Protein AF-A0A3M5JV17-F1 (afdb_monomer_lite)

Organism: Pseudomonas savastanoi (NCBI:txid29438)

Structure (mmCIF, N/CA/C/O backbone):
data_AF-A0A3M5JV17-F1
#
_entry.id   AF-A0A3M5JV17-F1
#
loop_
_atom_site.group_PDB
_atom_site.id
_atom_site.type_symbol
_atom_site.label_atom_id
_atom_site.label_alt_id
_atom_site.label_comp_id
_atom_site.label_asym_id
_atom_site.label_entity_id
_atom_site.label_seq_id
_atom_site.pdbx_PDB_ins_code
_atom_site.Cartn_x
_atom_site.Cartn_y
_atom_site.Cartn_z
_atom_site.occupancy
_atom_site.B_iso_or_equiv
_atom_site.auth_seq_id
_atom_site.auth_comp_id
_atom_site.auth_asym_id
_atom_site.auth_atom_id
_atom_site.pdbx_PDB_model_num
ATOM 1 N N . THR A 1 1 ? 2.966 -24.452 -16.368 1.00 76.06 1 THR A N 1
ATOM 2 C CA . THR A 1 1 ? 3.670 -23.155 -16.229 1.00 76.06 1 THR A CA 1
ATOM 3 C C . THR A 1 1 ? 3.584 -22.283 -17.476 1.00 76.06 1 THR A C 1
ATOM 5 O O . THR A 1 1 ? 3.420 -21.084 -17.338 1.00 76.06 1 THR A O 1
ATOM 8 N N . VAL A 1 2 ? 3.575 -22.841 -18.693 1.00 90.56 2 VAL A N 1
ATOM 9 C CA . VAL A 1 2 ? 3.423 -22.049 -19.935 1.00 90.56 2 VAL A CA 1
ATOM 10 C C . VAL A 1 2 ? 1.968 -21.630 -20.219 1.00 90.56 2 VAL A C 1
ATOM 12 O O . VAL A 1 2 ? 1.718 -20.486 -20.579 1.00 90.56 2 VAL A O 1
ATOM 15 N N . LYS A 1 3 ? 0.979 -22.508 -19.976 1.00 90.31 3 LYS A N 1
ATOM 16 C CA . LYS A 1 3 ? -0.455 -22.235 -20.232 1.00 90.31 3 LYS A CA 1
ATOM 17 C C . LYS A 1 3 ? -1.002 -21.021 -19.460 1.00 90.31 3 LYS A C 1
ATOM 19 O O . LYS A 1 3 ? -1.766 -20.238 -20.011 1.00 90.31 3 LYS A O 1
ATOM 24 N N . SER A 1 4 ? -0.604 -20.851 -18.199 1.00 89.38 4 SER A N 1
ATOM 25 C CA . SER A 1 4 ? -1.017 -19.711 -17.368 1.00 89.38 4 SER A CA 1
ATOM 26 C C . SER A 1 4 ? -0.407 -18.398 -17.850 1.00 89.38 4 SER A C 1
ATOM 28 O O . SER A 1 4 ? -1.088 -17.379 -17.848 1.00 89.38 4 SER A O 1
ATOM 30 N N . VAL A 1 5 ? 0.851 -18.438 -18.301 1.00 88.62 5 VAL A N 1
ATOM 31 C CA . VAL A 1 5 ? 1.527 -17.281 -18.895 1.00 88.62 5 VAL A CA 1
ATOM 32 C C . VAL A 1 5 ? 0.863 -16.918 -20.218 1.00 88.62 5 VAL A C 1
ATOM 34 O O . VAL A 1 5 ? 0.475 -15.772 -20.388 1.00 88.62 5 VAL A O 1
ATOM 37 N N . GLY A 1 6 ? 0.638 -17.887 -21.110 1.00 92.81 6 GLY A N 1
ATOM 38 C CA . GLY A 1 6 ? -0.021 -17.649 -22.398 1.00 92.81 6 GLY A CA 1
ATOM 39 C C . GLY A 1 6 ? -1.415 -17.041 -22.249 1.00 92.81 6 GLY A C 1
ATOM 40 O O . GLY A 1 6 ? -1.716 -16.040 -22.890 1.00 92.81 6 GLY A O 1
ATOM 41 N N . ARG A 1 7 ? -2.237 -17.583 -21.342 1.00 92.25 7 ARG A N 1
ATOM 42 C CA . ARG A 1 7 ? -3.579 -17.053 -21.065 1.00 92.25 7 ARG A CA 1
ATOM 43 C C . ARG A 1 7 ? -3.536 -15.645 -20.466 1.00 92.25 7 ARG A C 1
ATOM 45 O 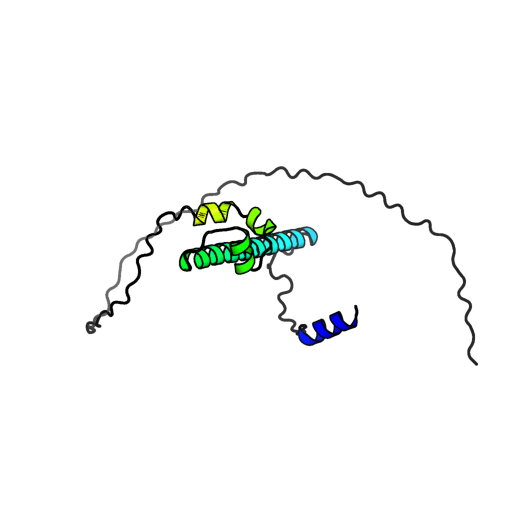O . ARG A 1 7 ? -4.279 -14.780 -20.901 1.00 92.25 7 ARG A O 1
ATOM 52 N N . TRP A 1 8 ? -2.629 -15.388 -19.521 1.00 91.19 8 TRP A N 1
ATOM 53 C CA . TRP A 1 8 ? -2.458 -14.049 -18.954 1.00 91.19 8 TRP A CA 1
ATOM 54 C C . TRP A 1 8 ? -1.998 -13.037 -20.006 1.00 91.19 8 TRP A C 1
ATOM 56 O O . TRP A 1 8 ? -2.551 -11.945 -20.070 1.00 91.19 8 TRP A O 1
ATOM 66 N N . THR A 1 9 ? -1.022 -13.393 -20.845 1.00 90.19 9 THR A N 1
ATOM 67 C CA . THR A 1 9 ? -0.546 -12.520 -21.923 1.00 90.19 9 THR A CA 1
ATOM 68 C C . THR A 1 9 ? -1.673 -12.245 -22.909 1.00 90.19 9 THR A C 1
ATOM 70 O O . THR A 1 9 ? -1.893 -11.094 -23.245 1.00 90.19 9 THR A O 1
ATOM 73 N N . TRP A 1 10 ? -2.444 -13.254 -23.307 1.00 85.44 10 TRP A N 1
ATOM 74 C CA . TRP A 1 10 ? -3.592 -13.061 -24.193 1.00 85.44 10 TRP A CA 1
ATOM 75 C C . TRP A 1 10 ? -4.644 -12.103 -23.610 1.00 85.44 10 TRP A C 1
ATOM 77 O O . TRP A 1 10 ? -5.089 -11.189 -24.296 1.00 85.44 10 TRP A O 1
ATOM 87 N N . ASP A 1 11 ? -4.989 -12.263 -22.329 1.00 83.88 11 ASP A N 1
ATOM 88 C CA . ASP A 1 11 ? -6.054 -11.483 -21.686 1.00 83.88 11 ASP A CA 1
ATOM 89 C C . ASP A 1 11 ? -5.615 -10.059 -21.281 1.00 83.88 11 ASP A C 1
ATOM 91 O O . ASP A 1 11 ? -6.453 -9.166 -21.144 1.00 83.88 11 ASP A O 1
ATOM 95 N N . ARG A 1 12 ? -4.316 -9.830 -21.031 1.00 73.88 12 ARG A N 1
ATOM 96 C CA . ARG A 1 12 ? -3.797 -8.552 -20.495 1.00 73.88 12 ARG A CA 1
ATOM 97 C C . ARG A 1 12 ? -2.828 -7.800 -21.397 1.00 73.88 12 ARG A C 1
ATOM 99 O O . ARG A 1 12 ? -2.591 -6.619 -21.139 1.00 73.88 12 ARG A O 1
ATOM 106 N N . TYR A 1 13 ? -2.218 -8.442 -22.388 1.00 78.88 13 TYR A N 1
ATOM 107 C CA . TYR A 1 13 ? -1.235 -7.786 -23.244 1.00 78.88 13 TYR A CA 1
ATOM 108 C C . TYR A 1 13 ? -1.926 -7.076 -24.404 1.00 78.88 13 TYR A C 1
ATOM 110 O O . TYR A 1 13 ? -2.105 -7.616 -25.493 1.00 78.88 13 TYR A O 1
ATOM 118 N N . THR A 1 14 ? -2.268 -5.813 -24.186 1.00 64.88 14 THR A N 1
ATOM 119 C CA . THR A 1 14 ? -2.606 -4.908 -25.279 1.00 64.88 14 THR A CA 1
ATOM 120 C C . THR A 1 14 ? -1.288 -4.444 -25.892 1.00 64.88 14 THR A C 1
ATOM 122 O O . THR A 1 14 ? -0.552 -3.682 -25.265 1.00 64.88 14 THR A O 1
ATOM 125 N N . GLY A 1 15 ? -0.955 -4.926 -27.094 1.00 67.44 15 GLY A N 1
ATOM 126 C CA . GLY A 1 15 ? 0.267 -4.592 -27.848 1.00 67.44 15 GLY A CA 1
ATOM 127 C C . GLY A 1 15 ? 0.360 -3.131 -28.316 1.00 67.44 15 GLY A C 1
ATOM 128 O O . GLY A 1 15 ? 0.899 -2.847 -29.385 1.00 67.44 15 GLY A O 1
ATOM 129 N N . ASP A 1 16 ? -0.193 -2.199 -27.545 1.00 65.75 16 ASP A N 1
ATOM 130 C CA . ASP A 1 16 ? -0.212 -0.781 -27.846 1.00 65.75 16 ASP A CA 1
ATOM 131 C C . ASP A 1 16 ? 1.201 -0.200 -27.683 1.00 65.75 16 ASP A C 1
ATOM 133 O O . ASP A 1 16 ? 1.808 -0.247 -26.609 1.00 65.75 16 ASP A O 1
ATOM 137 N N . ARG A 1 17 ? 1.745 0.371 -28.762 1.00 56.03 17 ARG A N 1
ATOM 138 C CA . ARG A 1 17 ? 3.043 1.070 -28.756 1.00 56.03 17 ARG A CA 1
ATOM 139 C C . ARG A 1 17 ? 2.998 2.383 -27.967 1.00 56.03 17 ARG A C 1
ATOM 141 O O . ARG A 1 17 ? 4.046 2.980 -27.745 1.00 56.03 17 ARG A O 1
ATOM 148 N N . ARG A 1 18 ? 1.815 2.805 -27.501 1.00 57.62 18 ARG A N 1
ATOM 149 C CA . ARG A 1 18 ? 1.629 3.879 -26.509 1.00 57.62 18 ARG A CA 1
ATOM 150 C C . ARG A 1 18 ? 1.954 3.440 -25.081 1.00 57.62 18 ARG A C 1
ATOM 152 O O . ARG A 1 18 ? 1.730 4.195 -24.138 1.00 57.62 18 ARG A O 1
ATOM 159 N N . CYS A 1 19 ? 2.488 2.233 -24.890 1.00 56.78 19 CYS A N 1
ATOM 160 C CA . CYS A 1 19 ? 3.092 1.862 -23.623 1.00 56.78 19 CYS A CA 1
ATOM 161 C C . CYS A 1 19 ? 4.214 2.857 -23.294 1.00 56.78 19 CYS A C 1
ATOM 163 O O . CYS A 1 19 ? 5.159 3.029 -24.061 1.00 56.78 19 CYS A O 1
ATOM 165 N N . HIS A 1 20 ? 4.102 3.526 -22.146 1.00 54.94 20 HIS A N 1
ATOM 166 C CA . HIS A 1 20 ? 5.125 4.420 -21.609 1.00 54.94 20 HIS A CA 1
ATOM 167 C C . HIS A 1 20 ? 6.404 3.622 -21.276 1.00 54.94 20 HIS A C 1
ATOM 169 O O . HIS A 1 20 ? 6.692 3.339 -20.110 1.00 54.94 20 HIS A O 1
ATOM 175 N N . ARG A 1 21 ? 7.167 3.194 -22.295 1.00 59.31 21 ARG A N 1
ATOM 176 C CA . ARG A 1 21 ? 8.496 2.600 -22.121 1.00 59.31 21 ARG A CA 1
ATOM 177 C C . ARG A 1 21 ? 9.370 3.668 -21.476 1.00 59.31 21 ARG A C 1
ATOM 179 O O . ARG A 1 21 ? 9.642 4.697 -22.078 1.00 59.31 21 ARG A O 1
ATOM 186 N N . GLY A 1 22 ? 9.747 3.438 -20.223 1.00 58.62 22 GLY A N 1
ATOM 187 C CA . GLY A 1 22 ? 10.374 4.465 -19.395 1.00 58.62 22 GLY A CA 1
ATOM 188 C C . GLY A 1 22 ? 9.350 5.343 -18.676 1.00 58.62 22 GLY A C 1
ATOM 189 O O . GLY A 1 22 ? 9.440 6.564 -18.739 1.00 58.62 22 GLY A O 1
ATOM 190 N N . ALA A 1 23 ? 8.416 4.722 -17.941 1.00 55.78 23 ALA A N 1
ATOM 191 C CA . ALA A 1 23 ? 7.358 5.346 -17.128 1.00 55.78 23 ALA A CA 1
ATOM 192 C C . ALA A 1 23 ? 7.811 6.461 -16.156 1.00 55.78 23 ALA A C 1
ATOM 194 O O . ALA A 1 23 ? 6.982 7.080 -15.494 1.00 55.78 23 ALA A O 1
ATOM 195 N N . MET A 1 24 ? 9.114 6.714 -16.040 1.00 72.69 24 MET A N 1
ATOM 196 C CA . MET A 1 24 ? 9.691 7.736 -15.179 1.00 72.69 24 MET A CA 1
ATOM 197 C C . MET A 1 24 ? 10.420 8.873 -15.902 1.00 72.69 24 MET A C 1
ATOM 199 O O . MET A 1 24 ? 10.916 9.735 -15.190 1.00 72.69 24 MET A O 1
ATOM 203 N N . GLN A 1 25 ? 10.478 8.902 -17.246 1.00 75.31 25 GLN A N 1
ATOM 204 C CA . GLN A 1 25 ? 11.211 9.931 -18.019 1.00 75.31 25 GLN A CA 1
ATOM 205 C C . GLN A 1 25 ? 12.585 10.258 -17.394 1.00 75.31 25 GLN A C 1
ATOM 207 O O . GLN A 1 25 ? 12.951 11.415 -17.218 1.00 75.31 25 GLN A O 1
ATOM 212 N N . LEU A 1 26 ? 13.305 9.217 -16.957 1.00 81.38 26 LEU A N 1
ATOM 213 C CA . LEU A 1 26 ? 14.623 9.377 -16.347 1.00 81.38 26 LEU A CA 1
ATOM 214 C C . LEU A 1 26 ? 15.627 9.784 -17.420 1.00 81.38 26 LEU A C 1
ATOM 216 O O . LEU A 1 26 ? 15.475 9.393 -18.578 1.00 81.38 26 LEU A O 1
ATOM 220 N N . ASP A 1 27 ? 16.662 10.514 -17.014 1.00 83.50 27 ASP A N 1
ATOM 221 C CA . ASP A 1 27 ? 17.695 10.984 -17.929 1.00 83.50 27 ASP A CA 1
ATOM 222 C C . ASP A 1 27 ? 18.316 9.820 -18.729 1.00 83.50 27 ASP A C 1
ATOM 224 O O . ASP A 1 27 ? 18.671 8.756 -18.201 1.00 83.50 27 ASP A O 1
ATOM 228 N N . GLY A 1 28 ? 18.400 10.025 -20.042 1.00 80.31 28 GLY A N 1
ATOM 229 C CA . GLY A 1 28 ? 18.991 9.099 -20.997 1.00 80.31 28 GLY A CA 1
ATOM 230 C C . GLY A 1 28 ? 20.485 8.880 -20.758 1.00 80.31 28 GLY A C 1
ATOM 231 O O . GLY A 1 28 ? 20.979 7.796 -21.077 1.00 80.31 28 GLY A O 1
ATOM 232 N N . SER A 1 29 ? 21.162 9.865 -20.157 1.00 86.38 29 SER A N 1
ATOM 233 C CA . SER A 1 29 ? 22.597 9.832 -19.852 1.00 86.38 29 SER A CA 1
ATOM 234 C C . SER A 1 29 ? 22.969 8.848 -18.732 1.00 86.38 29 SER A C 1
ATOM 236 O O . SER A 1 29 ? 24.096 8.359 -18.689 1.00 86.38 29 SER A O 1
ATOM 238 N N . LEU A 1 30 ? 22.014 8.517 -17.852 1.00 86.81 30 LEU A N 1
ATOM 239 C CA . LEU A 1 30 ? 22.222 7.590 -16.741 1.00 86.81 30 LEU A CA 1
ATOM 240 C C . LEU A 1 30 ? 22.391 6.153 -17.232 1.00 86.81 30 LEU A C 1
ATOM 242 O O . LEU A 1 30 ? 21.750 5.715 -18.200 1.00 86.81 30 LEU A O 1
ATOM 246 N N . SER A 1 31 ? 23.183 5.373 -16.498 1.00 90.56 31 SER A N 1
ATOM 247 C CA . SER A 1 31 ? 23.330 3.951 -16.789 1.00 90.56 31 SER A CA 1
ATOM 248 C C . SER A 1 31 ? 21.998 3.210 -16.610 1.00 90.56 31 SER A C 1
ATOM 250 O O . SER A 1 31 ? 21.108 3.608 -15.847 1.00 90.56 31 SER A O 1
ATOM 252 N N . LEU A 1 32 ? 21.841 2.082 -17.312 1.00 87.00 32 LEU A N 1
ATOM 253 C CA . LEU A 1 32 ? 20.640 1.251 -17.197 1.00 87.00 32 LEU A CA 1
ATOM 254 C C . LEU A 1 32 ? 20.384 0.823 -15.743 1.00 87.00 32 LEU A C 1
ATOM 256 O O . LEU A 1 32 ? 19.243 0.881 -15.284 1.00 87.00 32 LEU A O 1
ATOM 260 N N . THR A 1 33 ? 21.442 0.451 -15.021 1.00 90.69 33 THR A N 1
ATOM 261 C CA . THR A 1 33 ? 21.391 0.024 -13.618 1.00 90.69 33 THR A CA 1
ATOM 262 C C . THR A 1 33 ? 20.871 1.132 -12.707 1.00 90.69 33 THR A C 1
ATOM 264 O O . THR A 1 33 ? 19.999 0.892 -11.870 1.00 90.69 33 THR A O 1
ATOM 267 N N . GLU A 1 34 ? 21.344 2.366 -12.888 1.00 92.12 34 GLU A N 1
ATOM 268 C CA . GLU A 1 34 ? 20.876 3.513 -12.103 1.00 92.12 34 GLU A CA 1
ATOM 269 C C . GLU A 1 34 ? 19.409 3.814 -12.385 1.00 92.12 34 GLU A C 1
ATOM 271 O O . GLU A 1 34 ? 18.621 3.974 -11.449 1.00 92.12 34 GLU A O 1
ATOM 276 N N . ARG A 1 35 ? 19.000 3.801 -13.659 1.00 90.38 35 ARG A N 1
ATOM 277 C CA . ARG A 1 35 ? 17.589 3.989 -14.019 1.00 90.38 35 ARG A CA 1
ATOM 278 C C . ARG A 1 35 ? 16.689 2.917 -13.416 1.00 90.38 35 ARG A C 1
ATOM 280 O O . ARG A 1 35 ? 15.618 3.237 -12.904 1.00 90.38 35 ARG A O 1
ATOM 287 N N . GLN A 1 36 ? 17.117 1.657 -13.442 1.00 90.31 36 GLN A N 1
ATOM 288 C CA . GLN A 1 36 ? 16.385 0.551 -12.820 1.00 90.31 36 GLN A CA 1
ATOM 289 C C . GLN A 1 36 ? 16.302 0.713 -11.297 1.00 90.31 36 GLN A C 1
ATOM 291 O O . GLN A 1 36 ? 15.230 0.514 -10.726 1.00 90.31 36 GLN A O 1
ATOM 296 N N . SER A 1 37 ? 17.388 1.137 -10.646 1.00 91.94 37 SER A N 1
ATOM 297 C CA . SER A 1 37 ? 17.422 1.417 -9.205 1.00 91.94 37 SER A CA 1
ATOM 298 C C . SER A 1 37 ? 16.467 2.550 -8.822 1.00 91.94 37 SER A C 1
ATOM 300 O O . SER A 1 37 ? 15.641 2.386 -7.922 1.00 91.94 37 SER A O 1
ATOM 302 N N . LEU A 1 38 ? 16.499 3.673 -9.544 1.00 91.75 38 LEU A N 1
ATOM 303 C CA . LEU A 1 38 ? 15.572 4.792 -9.340 1.00 91.75 38 LEU A CA 1
ATOM 304 C C . LEU A 1 38 ? 14.116 4.369 -9.568 1.00 91.75 38 LEU A C 1
ATOM 306 O O . LEU A 1 38 ? 13.232 4.727 -8.785 1.00 91.75 38 LEU A O 1
ATOM 310 N N . ALA A 1 39 ? 13.868 3.555 -10.595 1.00 89.25 39 ALA A N 1
ATOM 311 C CA . ALA A 1 39 ? 12.543 3.018 -10.870 1.00 89.25 39 ALA A CA 1
ATOM 312 C C . ALA A 1 39 ? 12.021 2.087 -9.777 1.00 89.25 39 ALA A C 1
ATOM 314 O O . ALA A 1 39 ? 10.861 2.201 -9.352 1.00 89.25 39 ALA A O 1
ATOM 315 N N . ALA A 1 40 ? 12.884 1.209 -9.275 1.00 91.62 40 ALA A N 1
ATOM 316 C CA . ALA A 1 40 ? 12.574 0.335 -8.159 1.00 91.62 40 ALA A CA 1
ATOM 317 C C . ALA A 1 40 ? 12.285 1.141 -6.886 1.00 91.62 40 ALA A C 1
ATOM 319 O O . ALA A 1 40 ? 11.270 0.885 -6.234 1.00 91.62 40 ALA A O 1
ATOM 320 N N . LYS A 1 41 ? 13.109 2.153 -6.572 1.00 94.12 41 LYS A N 1
ATOM 321 C CA . LYS A 1 41 ? 12.917 3.049 -5.418 1.00 94.12 41 LYS A CA 1
ATOM 322 C C . LYS A 1 41 ? 11.562 3.747 -5.470 1.00 94.12 41 LYS A C 1
ATOM 324 O O . 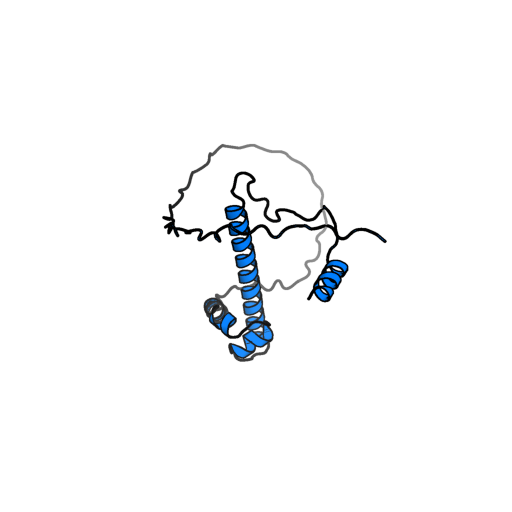LYS A 1 41 ? 10.768 3.569 -4.549 1.00 94.12 41 LYS A O 1
ATOM 329 N N . ARG A 1 42 ? 11.231 4.420 -6.579 1.00 92.75 42 ARG A N 1
ATOM 330 C CA . ARG A 1 42 ? 9.926 5.090 -6.735 1.00 92.75 42 ARG A CA 1
ATOM 331 C C . ARG A 1 42 ? 8.768 4.108 -6.584 1.00 92.75 42 ARG A C 1
ATOM 333 O O . ARG A 1 42 ? 7.800 4.390 -5.885 1.00 92.75 42 ARG A O 1
ATOM 340 N N . THR A 1 43 ? 8.845 2.946 -7.232 1.00 93.88 43 THR A N 1
ATOM 341 C CA . THR A 1 43 ? 7.769 1.946 -7.147 1.00 93.88 43 THR A CA 1
ATOM 342 C C . THR A 1 43 ? 7.618 1.425 -5.720 1.00 93.88 43 THR A C 1
ATOM 344 O O . THR A 1 43 ? 6.499 1.228 -5.248 1.00 93.88 43 THR A O 1
ATOM 347 N N . ASN A 1 44 ? 8.728 1.231 -5.009 1.00 94.94 44 ASN A N 1
ATOM 348 C CA . ASN A 1 44 ? 8.717 0.846 -3.607 1.00 94.94 44 ASN A CA 1
ATOM 349 C C . ASN A 1 44 ? 8.087 1.936 -2.729 1.00 94.94 44 ASN A C 1
ATOM 351 O O . ASN A 1 44 ? 7.192 1.631 -1.949 1.00 94.94 44 ASN A O 1
ATOM 355 N N . GLU A 1 45 ? 8.462 3.201 -2.912 1.00 95.06 45 GLU A N 1
ATOM 356 C CA . GLU A 1 45 ? 7.854 4.343 -2.217 1.00 95.06 45 GLU A CA 1
ATOM 357 C C . GLU A 1 45 ? 6.348 4.447 -2.476 1.00 95.06 45 GLU A C 1
ATOM 359 O O . GLU A 1 45 ? 5.572 4.631 -1.540 1.00 95.06 45 GLU A O 1
ATOM 364 N N . LEU A 1 46 ? 5.906 4.286 -3.727 1.00 94.75 46 LEU A N 1
ATOM 365 C CA . LEU A 1 46 ? 4.481 4.280 -4.068 1.00 94.75 46 LEU A CA 1
ATOM 366 C C . LEU A 1 46 ? 3.748 3.117 -3.392 1.00 94.75 46 LEU A C 1
ATOM 368 O O . LEU A 1 46 ? 2.665 3.317 -2.840 1.00 94.75 46 LEU A O 1
ATOM 372 N N . ARG A 1 47 ? 4.342 1.916 -3.376 1.00 94.25 47 ARG A N 1
ATOM 373 C CA . ARG A 1 47 ? 3.785 0.766 -2.645 1.00 94.25 47 ARG A CA 1
ATOM 374 C C . ARG A 1 47 ? 3.721 1.027 -1.143 1.00 94.25 47 ARG A C 1
ATOM 376 O O . ARG A 1 47 ? 2.716 0.672 -0.524 1.00 94.25 47 ARG A O 1
ATOM 383 N N . HIS A 1 48 ? 4.747 1.648 -0.565 1.00 95.44 48 HIS A N 1
ATOM 384 C CA . HIS A 1 48 ? 4.751 2.040 0.840 1.00 95.44 48 HIS A CA 1
ATOM 385 C C . HIS A 1 48 ? 3.612 3.024 1.112 1.00 95.44 48 HIS A C 1
ATOM 387 O O . HIS A 1 48 ? 2.713 2.671 1.865 1.00 95.44 48 HIS A O 1
ATOM 393 N N . LYS A 1 49 ? 3.533 4.156 0.404 1.00 95.56 49 LYS A N 1
ATOM 394 C CA . LYS A 1 49 ? 2.452 5.152 0.554 1.00 95.56 49 LYS A CA 1
ATOM 395 C C . LYS A 1 49 ? 1.051 4.557 0.386 1.00 95.56 49 LYS A C 1
ATOM 397 O O . LYS A 1 49 ? 0.136 4.891 1.140 1.00 95.56 49 LYS A O 1
ATOM 402 N N . ALA A 1 50 ? 0.869 3.655 -0.578 1.00 96.00 50 ALA A N 1
ATOM 403 C CA . ALA A 1 50 ? -0.396 2.951 -0.767 1.00 96.00 50 ALA A CA 1
ATOM 404 C C . ALA A 1 50 ? -0.730 2.048 0.433 1.00 96.00 50 ALA A C 1
ATOM 406 O O . ALA A 1 50 ? -1.875 2.010 0.880 1.00 96.00 50 ALA A O 1
ATOM 407 N N . THR A 1 51 ? 0.268 1.349 0.979 1.00 96.44 51 THR A N 1
ATOM 408 C CA . THR A 1 51 ? 0.119 0.514 2.182 1.00 96.44 51 THR A CA 1
ATOM 409 C C . THR A 1 51 ? -0.216 1.367 3.401 1.00 96.44 51 THR A C 1
ATOM 411 O O . THR A 1 51 ? -1.168 1.062 4.115 1.00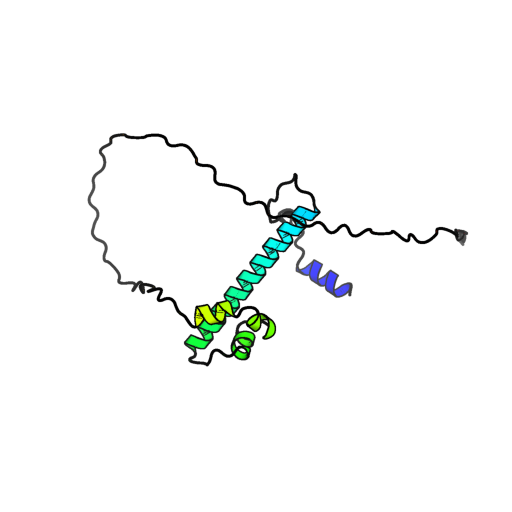 96.44 51 THR A O 1
ATOM 414 N N . GLU A 1 52 ? 0.491 2.478 3.596 1.00 95.75 52 GLU A N 1
ATOM 415 C CA . GLU A 1 52 ? 0.203 3.442 4.659 1.00 95.75 52 GLU A CA 1
ATOM 416 C C . GLU A 1 52 ? -1.224 3.979 4.562 1.00 95.75 52 GLU A C 1
ATOM 418 O O . GLU A 1 52 ? -1.943 4.023 5.557 1.00 95.75 52 GLU A O 1
ATOM 423 N N . SER A 1 53 ? -1.662 4.342 3.355 1.00 95.62 53 SER A N 1
ATOM 424 C CA . SER A 1 53 ? -3.013 4.851 3.109 1.00 95.62 53 SER A CA 1
ATOM 425 C C . SER A 1 53 ? -4.084 3.813 3.454 1.00 95.62 53 SER A C 1
ATOM 427 O O . SER A 1 53 ? -5.091 4.165 4.068 1.00 95.62 53 SER A O 1
ATOM 429 N N . LYS A 1 54 ? -3.855 2.530 3.129 1.00 96.25 54 LYS A N 1
ATOM 430 C CA . LYS A 1 54 ? -4.745 1.424 3.522 1.00 96.25 54 LYS A CA 1
ATOM 431 C C . LYS A 1 54 ? -4.816 1.267 5.037 1.00 96.25 54 LYS A C 1
ATOM 433 O O . LYS A 1 54 ? -5.912 1.161 5.576 1.00 96.25 54 LYS A O 1
ATOM 438 N N . ILE A 1 55 ? -3.670 1.295 5.720 1.00 95.69 55 ILE A N 1
ATOM 439 C CA . ILE A 1 55 ? -3.611 1.182 7.184 1.00 95.69 55 ILE A CA 1
ATOM 440 C C . ILE A 1 55 ? -4.337 2.368 7.833 1.00 95.69 55 ILE A C 1
ATOM 442 O O . ILE A 1 55 ? -5.197 2.156 8.682 1.00 95.69 55 ILE A O 1
ATOM 446 N N . ARG A 1 56 ? -4.083 3.606 7.384 1.00 95.38 56 ARG A N 1
ATOM 447 C CA . ARG A 1 56 ? -4.783 4.805 7.882 1.00 95.38 56 ARG A CA 1
ATOM 448 C C . ARG A 1 56 ? -6.293 4.717 7.675 1.00 95.38 56 ARG A C 1
ATOM 450 O O . ARG A 1 56 ? -7.057 5.013 8.590 1.00 95.38 56 ARG A O 1
ATOM 457 N N . ALA A 1 57 ? -6.730 4.308 6.484 1.00 95.00 57 ALA A N 1
ATOM 458 C CA . ALA A 1 57 ? -8.148 4.125 6.190 1.00 95.00 57 ALA A CA 1
ATOM 459 C C . ALA A 1 57 ? -8.778 3.041 7.071 1.00 95.00 57 ALA A C 1
ATOM 461 O O . ALA A 1 57 ? -9.909 3.212 7.521 1.00 95.00 57 ALA A O 1
ATOM 462 N N . ALA A 1 58 ? -8.045 1.965 7.350 1.00 95.75 58 ALA A N 1
ATOM 463 C CA . ALA A 1 58 ? -8.529 0.889 8.193 1.00 95.75 58 ALA A CA 1
ATOM 464 C C . ALA A 1 58 ? -8.678 1.303 9.658 1.00 95.75 58 ALA A C 1
ATOM 466 O O . ALA A 1 58 ? -9.682 0.978 10.290 1.00 95.75 58 ALA A O 1
ATOM 467 N N . CYS A 1 59 ? -7.719 2.066 10.184 1.00 93.69 59 CYS A N 1
ATOM 468 C CA . CYS A 1 59 ? -7.828 2.608 11.533 1.00 93.69 59 CYS A CA 1
ATOM 469 C C . CYS A 1 59 ? -9.041 3.539 11.666 1.00 93.69 59 CYS A C 1
ATOM 471 O O . CYS A 1 59 ? -9.791 3.396 12.627 1.00 93.69 59 CYS A O 1
ATOM 473 N N . ARG A 1 60 ? -9.283 4.421 10.681 1.00 93.00 60 ARG A N 1
ATOM 474 C CA . ARG A 1 60 ? -10.485 5.275 10.664 1.00 93.00 60 ARG A CA 1
ATOM 475 C C . ARG A 1 60 ? -11.770 4.448 10.674 1.00 93.00 60 ARG A C 1
ATOM 477 O O . ARG A 1 60 ? -12.625 4.671 11.516 1.00 93.00 60 ARG A O 1
ATOM 484 N N . GLN A 1 61 ? -11.860 3.419 9.830 1.00 93.94 61 GLN A N 1
ATOM 485 C CA . GLN A 1 61 ? -13.031 2.536 9.804 1.00 93.94 61 GLN A CA 1
ATOM 486 C C . GLN A 1 61 ? -13.271 1.810 11.136 1.00 93.94 61 GLN A C 1
ATOM 488 O O . GLN A 1 61 ? -14.418 1.611 11.524 1.00 93.94 61 GLN A O 1
ATOM 493 N N . LEU A 1 62 ? -12.215 1.407 11.851 1.00 93.31 62 LEU A N 1
ATOM 494 C CA . LEU A 1 62 ? -12.360 0.789 13.173 1.00 93.31 62 LEU A CA 1
ATOM 495 C C . LEU A 1 62 ? -12.807 1.794 14.241 1.00 93.31 62 LEU A C 1
ATOM 497 O O . LEU A 1 62 ? -13.624 1.434 15.089 1.00 93.31 62 LEU A O 1
ATOM 501 N N . GLN A 1 63 ? -12.322 3.037 14.171 1.00 91.94 63 GLN A N 1
ATOM 502 C CA . GLN A 1 63 ? -12.772 4.131 15.036 1.00 91.94 63 GLN A CA 1
ATOM 503 C C . GLN A 1 63 ? -14.250 4.455 14.799 1.00 91.94 63 GLN A C 1
ATOM 505 O O . GLN A 1 63 ? -15.010 4.522 15.762 1.00 91.94 63 GLN A O 1
ATOM 510 N N . ASP A 1 64 ? -14.675 4.556 13.536 1.00 90.38 64 ASP A N 1
ATOM 511 C CA . ASP A 1 64 ? -16.075 4.801 13.159 1.00 90.38 64 ASP A CA 1
ATOM 512 C C . ASP A 1 64 ? -17.009 3.680 13.655 1.00 90.38 64 ASP A C 1
ATOM 514 O O . ASP A 1 64 ? -18.163 3.920 14.000 1.00 90.38 64 ASP A O 1
ATOM 518 N N . GLN A 1 65 ? -16.502 2.444 13.730 1.00 89.88 65 GLN A N 1
ATOM 519 C CA . GLN A 1 65 ? -17.224 1.288 14.273 1.00 89.88 65 GLN A CA 1
ATOM 520 C C . GLN A 1 65 ? -17.182 1.193 15.808 1.00 89.88 65 GLN A C 1
ATOM 522 O O . GLN A 1 65 ? -17.781 0.272 16.364 1.00 89.88 65 GLN A O 1
ATOM 527 N N . GLY A 1 66 ? -16.444 2.070 16.498 1.00 87.06 66 GLY A N 1
ATOM 528 C CA . GLY A 1 66 ? -16.247 2.008 17.950 1.00 87.06 66 GLY A CA 1
ATOM 529 C C . GLY A 1 66 ? -15.479 0.768 18.427 1.00 87.06 66 GLY A C 1
ATOM 530 O O . GLY A 1 66 ? -15.563 0.397 19.597 1.00 87.06 66 GLY A O 1
ATOM 531 N N . LYS A 1 67 ? -14.750 0.091 17.531 1.00 86.62 67 LYS A N 1
ATOM 532 C CA . LYS A 1 67 ? -13.984 -1.121 17.853 1.00 86.62 67 LYS A CA 1
ATOM 533 C C . LYS A 1 67 ? -12.566 -0.764 18.281 1.00 86.62 67 LYS A C 1
ATOM 535 O O . LYS A 1 67 ? -11.970 0.196 17.797 1.00 86.62 67 LYS A O 1
ATOM 540 N N . ALA A 1 68 ? -11.996 -1.586 19.159 1.00 85.81 68 ALA A N 1
ATOM 541 C CA . ALA A 1 68 ? -10.620 -1.409 19.603 1.00 85.81 68 ALA A CA 1
ATOM 542 C C . ALA A 1 68 ? -9.632 -1.507 18.425 1.00 85.81 68 ALA A C 1
ATOM 544 O O . ALA A 1 68 ? -9.730 -2.397 17.574 1.00 85.81 68 ALA A O 1
ATOM 545 N N . LEU A 1 69 ? -8.640 -0.611 18.411 1.00 86.75 69 LEU A N 1
ATOM 546 C CA . LEU A 1 69 ? -7.552 -0.592 17.431 1.00 86.75 69 LEU A CA 1
ATOM 547 C C . LEU A 1 69 ? -6.557 -1.730 17.702 1.00 86.75 69 LEU A C 1
ATOM 549 O O . LEU A 1 69 ? -5.463 -1.529 18.228 1.00 86.75 69 LEU A O 1
ATOM 553 N N . VAL A 1 70 ? -6.948 -2.952 17.343 1.00 92.94 70 VAL A N 1
ATOM 554 C CA . VAL A 1 70 ? -6.114 -4.154 17.468 1.00 92.94 70 VAL A CA 1
ATOM 555 C C . VAL A 1 70 ? -5.403 -4.436 16.144 1.00 92.94 70 VAL A C 1
ATOM 557 O O . VAL A 1 70 ? -6.011 -4.387 15.075 1.00 92.94 70 VAL A O 1
ATOM 560 N N . ARG A 1 71 ? -4.111 -4.794 16.196 1.00 93.88 71 ARG A N 1
ATOM 561 C CA . ARG A 1 71 ? -3.281 -5.054 14.998 1.00 93.88 71 ARG A CA 1
ATOM 562 C C . ARG A 1 71 ? -3.879 -6.104 14.055 1.00 93.88 71 ARG A C 1
ATOM 564 O O . ARG A 1 71 ? -3.787 -5.941 12.843 1.00 93.88 71 ARG A O 1
ATOM 571 N N . SER A 1 72 ? -4.494 -7.159 14.592 1.00 95.19 72 SER A N 1
ATOM 572 C CA . SER A 1 72 ? -5.166 -8.201 13.802 1.00 95.19 72 SER A CA 1
ATOM 573 C C . SER A 1 72 ? -6.392 -7.661 13.065 1.00 95.19 72 SER A C 1
ATOM 575 O O . SER A 1 72 ? -6.531 -7.889 11.865 1.00 95.19 72 SER A O 1
ATOM 577 N N . ALA A 1 73 ? -7.235 -6.881 13.744 1.00 94.25 73 ALA A N 1
ATOM 578 C CA . ALA A 1 73 ? -8.402 -6.245 13.140 1.00 94.25 73 ALA A CA 1
ATOM 579 C C . ALA A 1 73 ? -7.988 -5.282 12.013 1.00 94.25 73 ALA A C 1
ATOM 581 O O . ALA A 1 73 ? -8.523 -5.354 10.909 1.00 94.25 73 ALA A O 1
ATOM 582 N N . ILE A 1 74 ? -6.958 -4.461 12.242 1.00 94.88 74 ILE A N 1
ATOM 583 C CA . ILE A 1 74 ? -6.415 -3.547 11.225 1.00 94.88 74 ILE A CA 1
ATOM 584 C C . ILE A 1 74 ? -5.893 -4.330 10.015 1.00 94.88 74 ILE A C 1
ATOM 586 O O . ILE A 1 74 ? -6.195 -3.975 8.880 1.00 94.88 74 ILE A O 1
ATOM 590 N N . ALA A 1 75 ? -5.139 -5.407 10.244 1.00 96.31 75 ALA A N 1
ATOM 591 C CA . ALA A 1 75 ? -4.585 -6.248 9.185 1.00 96.31 75 ALA A CA 1
ATOM 592 C C . ALA A 1 75 ? -5.681 -6.871 8.305 1.00 96.31 75 ALA A C 1
ATOM 594 O O . ALA A 1 75 ? -5.613 -6.775 7.078 1.00 96.31 75 ALA A O 1
ATOM 595 N N . THR A 1 76 ? -6.716 -7.447 8.930 1.00 96.50 76 THR A N 1
ATOM 596 C CA . THR A 1 76 ? -7.855 -8.046 8.211 1.00 96.50 76 THR A CA 1
ATOM 597 C C . THR A 1 76 ? -8.614 -7.017 7.377 1.00 96.50 76 THR A C 1
ATOM 599 O O . THR A 1 76 ? -8.915 -7.280 6.217 1.00 96.50 76 THR A O 1
ATOM 602 N N . LEU A 1 77 ? -8.850 -5.822 7.923 1.00 95.00 77 LEU A N 1
ATOM 603 C CA . LEU A 1 77 ? -9.617 -4.778 7.249 1.00 95.00 77 LEU A CA 1
ATOM 604 C C . LEU A 1 77 ? -8.806 -4.058 6.153 1.00 95.00 77 LEU A C 1
ATOM 606 O O . LEU A 1 77 ? -9.349 -3.709 5.109 1.00 95.00 77 LEU A O 1
ATOM 610 N N . ALA A 1 78 ? -7.496 -3.880 6.343 1.00 94.88 78 ALA A N 1
ATOM 611 C CA . ALA A 1 78 ? -6.602 -3.302 5.335 1.00 94.88 78 ALA A CA 1
ATOM 612 C C . ALA A 1 78 ? -6.162 -4.305 4.247 1.00 94.88 78 ALA A C 1
ATOM 614 O O . ALA A 1 78 ? -5.593 -3.891 3.230 1.00 94.88 78 ALA A O 1
ATOM 615 N N . GLY A 1 79 ? -6.379 -5.610 4.452 1.00 95.88 79 GLY A N 1
ATOM 616 C CA . GLY A 1 79 ? -5.915 -6.667 3.549 1.00 95.88 79 GLY A CA 1
ATOM 617 C C . GLY A 1 79 ? -4.388 -6.794 3.505 1.00 95.88 79 GLY A C 1
ATOM 618 O O . GLY A 1 79 ? -3.814 -7.043 2.444 1.00 95.88 79 GLY A O 1
ATOM 619 N N . VAL A 1 80 ? -3.716 -6.567 4.637 1.00 95.75 80 VAL A N 1
ATOM 620 C CA . VAL A 1 80 ? -2.252 -6.667 4.778 1.00 95.75 80 VAL A CA 1
ATOM 621 C C . VAL A 1 80 ? -1.888 -7.633 5.901 1.00 95.75 80 VAL A C 1
ATOM 623 O O . VAL A 1 80 ? -2.709 -7.947 6.755 1.00 95.75 80 VAL A O 1
ATOM 626 N N . SER A 1 81 ? -0.642 -8.111 5.930 1.00 96.62 81 SER A N 1
ATOM 627 C CA . SER A 1 81 ? -0.199 -9.002 7.007 1.00 96.62 81 SER A CA 1
ATOM 628 C C . SER A 1 81 ? -0.064 -8.259 8.343 1.00 96.62 81 SER A C 1
ATOM 630 O O . SER A 1 81 ? 0.297 -7.079 8.378 1.00 96.62 81 SER A O 1
ATOM 632 N N . VAL A 1 82 ? -0.260 -8.967 9.461 1.00 96.38 82 VAL A N 1
ATOM 633 C CA . VAL A 1 82 ? -0.043 -8.411 10.813 1.00 96.38 82 VAL A CA 1
ATOM 634 C C . VAL A 1 82 ? 1.401 -7.925 10.991 1.00 96.38 82 VAL A C 1
ATOM 636 O O . VAL A 1 82 ? 1.626 -6.882 11.603 1.00 96.38 82 VAL A O 1
ATOM 639 N N . ARG A 1 83 ? 2.380 -8.627 10.397 1.00 96.69 83 ARG A N 1
ATOM 640 C CA . ARG A 1 83 ? 3.796 -8.225 10.400 1.00 96.69 83 ARG A CA 1
ATOM 641 C C . ARG A 1 83 ? 3.996 -6.875 9.718 1.00 96.69 83 ARG A C 1
ATOM 643 O O . ARG A 1 83 ? 4.723 -6.040 10.239 1.00 96.69 83 ARG A O 1
ATOM 650 N N . THR A 1 84 ? 3.318 -6.649 8.593 1.00 95.44 84 THR A N 1
ATOM 651 C CA . THR A 1 84 ? 3.344 -5.361 7.894 1.00 95.44 84 THR A CA 1
ATOM 652 C C . THR A 1 84 ? 2.807 -4.265 8.804 1.00 95.44 84 THR A C 1
ATOM 654 O O . THR A 1 84 ? 3.506 -3.287 9.019 1.00 95.44 84 THR A O 1
ATOM 657 N N . VAL A 1 85 ? 1.633 -4.443 9.421 1.00 95.44 85 VAL A N 1
ATOM 658 C CA . VAL A 1 85 ? 1.078 -3.447 10.361 1.00 95.44 85 VAL A CA 1
ATOM 659 C C . VAL A 1 85 ? 2.048 -3.157 11.512 1.00 95.44 85 VAL A C 1
ATOM 661 O O . VAL A 1 85 ? 2.213 -2.002 11.895 1.00 95.44 85 VAL A O 1
ATOM 664 N N . ALA A 1 86 ? 2.741 -4.178 12.025 1.00 94.81 86 ALA A N 1
ATOM 665 C CA . ALA A 1 86 ? 3.749 -4.010 13.069 1.00 94.81 86 ALA A CA 1
ATOM 666 C C . ALA A 1 86 ? 4.968 -3.187 12.617 1.00 94.81 86 ALA A C 1
ATOM 668 O O . ALA A 1 86 ? 5.543 -2.487 13.440 1.00 94.81 86 ALA A O 1
ATOM 669 N N . SER A 1 87 ? 5.349 -3.214 11.337 1.00 95.00 87 SER A N 1
ATOM 670 C CA . SER A 1 87 ? 6.398 -2.331 10.801 1.00 95.00 87 SER A CA 1
ATOM 671 C C . SER A 1 87 ? 5.954 -0.863 10.694 1.00 95.00 87 SER A C 1
ATOM 673 O O . SER A 1 87 ? 6.796 0.029 10.708 1.00 95.00 87 SER A O 1
ATOM 675 N N . TYR A 1 88 ? 4.646 -0.594 10.627 1.00 94.88 88 TYR A N 1
ATOM 676 C CA . TYR A 1 88 ? 4.061 0.749 10.500 1.00 94.88 88 TYR A CA 1
ATOM 677 C C . TYR A 1 88 ? 3.524 1.290 11.837 1.00 94.88 88 TYR A C 1
ATOM 679 O O . TYR A 1 88 ? 2.422 1.835 11.908 1.00 94.88 88 TYR A O 1
ATOM 687 N N . THR A 1 89 ? 4.300 1.163 12.918 1.00 92.69 89 THR A N 1
ATOM 688 C CA . THR A 1 89 ? 3.901 1.651 14.253 1.00 92.69 89 THR A CA 1
ATOM 689 C C . THR A 1 89 ? 3.637 3.156 14.292 1.00 92.69 89 THR A C 1
ATOM 691 O O . THR A 1 89 ? 2.699 3.579 14.961 1.00 92.69 89 THR A O 1
ATOM 694 N N . HIS A 1 90 ? 4.406 3.946 13.537 1.00 93.38 90 HIS A N 1
ATOM 695 C CA . HIS A 1 90 ? 4.286 5.407 13.495 1.00 93.38 90 HIS A CA 1
ATOM 696 C C . HIS A 1 90 ? 2.903 5.883 13.017 1.00 93.38 90 HIS A C 1
ATOM 698 O O . HIS A 1 90 ? 2.401 6.907 13.471 1.00 93.38 90 HIS A O 1
ATOM 704 N N . ILE A 1 91 ? 2.241 5.110 12.152 1.00 92.00 91 ILE A N 1
ATOM 705 C CA . ILE A 1 91 ? 0.879 5.418 11.697 1.00 92.00 91 ILE A CA 1
ATOM 706 C C . ILE A 1 91 ? -0.126 5.183 12.817 1.00 92.00 91 ILE A C 1
ATOM 708 O O . ILE A 1 91 ? -1.082 5.935 12.968 1.00 92.00 91 ILE A O 1
ATOM 7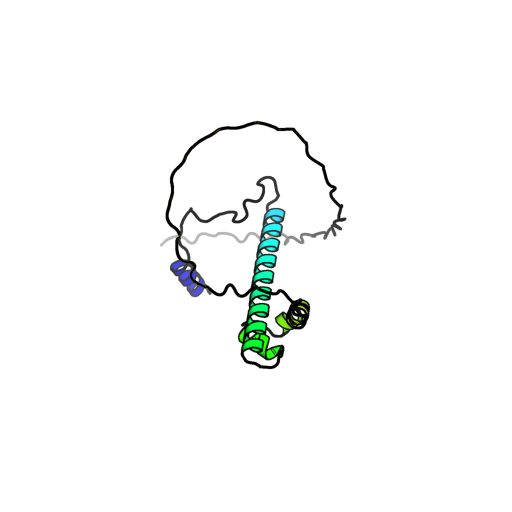12 N N . LEU A 1 92 ? 0.080 4.138 13.618 1.00 88.50 92 LEU A N 1
ATOM 713 C CA . LEU A 1 92 ? -0.800 3.851 14.748 1.00 88.50 92 LEU A CA 1
ATOM 714 C C . LEU A 1 92 ? -0.680 4.941 15.816 1.00 88.50 92 LEU A C 1
ATOM 716 O O . LEU A 1 92 ? -1.695 5.339 16.381 1.00 88.50 92 LEU A O 1
ATOM 720 N N . THR A 1 93 ? 0.531 5.454 16.052 1.00 89.44 93 THR A N 1
ATOM 721 C CA . THR A 1 93 ? 0.745 6.579 16.972 1.00 89.44 93 THR A CA 1
ATOM 722 C C . THR A 1 93 ? 0.149 7.880 16.436 1.00 89.44 93 THR A C 1
ATOM 724 O O . THR A 1 93 ? -0.490 8.589 17.203 1.00 89.44 93 THR A O 1
ATOM 727 N N . GLU A 1 94 ? 0.281 8.162 15.133 1.00 89.56 94 GLU A N 1
ATOM 728 C CA . GLU A 1 94 ? -0.346 9.324 14.475 1.00 89.56 94 GLU A CA 1
ATOM 729 C C . GLU A 1 94 ? -1.875 9.272 14.587 1.00 89.56 94 GLU A C 1
ATOM 731 O O . GLU A 1 94 ? -2.512 10.258 14.931 1.00 89.56 94 GLU A O 1
ATOM 736 N N . VAL A 1 95 ? -2.484 8.109 14.344 1.00 84.69 95 VAL A N 1
ATOM 737 C CA . VAL A 1 95 ? -3.947 7.969 14.409 1.00 84.69 95 VAL A CA 1
ATOM 738 C C . VAL A 1 95 ? -4.470 8.023 15.851 1.00 84.69 95 VAL A C 1
ATOM 740 O O . VAL A 1 95 ? -5.598 8.464 16.075 1.00 84.69 95 VAL A O 1
ATOM 743 N N . LEU A 1 96 ? -3.671 7.589 16.831 1.00 79.50 96 LEU A N 1
ATOM 744 C CA . LEU A 1 96 ? -4.018 7.685 18.251 1.00 79.50 96 LEU A CA 1
ATOM 745 C C . LEU A 1 96 ? -3.829 9.102 18.810 1.00 79.50 96 LEU A C 1
ATOM 747 O O . LEU A 1 96 ? -4.526 9.476 19.749 1.00 79.50 96 LEU A O 1
ATOM 751 N N . GLN A 1 97 ? -2.919 9.887 18.230 1.00 77.19 97 GLN A N 1
ATOM 752 C CA . GLN A 1 97 ? -2.751 11.309 18.515 1.00 77.19 97 GLN A CA 1
ATOM 753 C C . GLN A 1 97 ? -3.331 12.144 17.371 1.00 77.19 97 GLN A C 1
ATOM 755 O O . GLN A 1 97 ? -2.565 12.668 16.558 1.00 77.19 97 GLN A O 1
ATOM 760 N N . PRO A 1 98 ? -4.665 12.306 17.281 1.00 64.06 98 PRO A N 1
ATOM 761 C CA . PRO A 1 98 ? -5.234 13.232 16.324 1.00 64.06 98 PRO A CA 1
ATOM 762 C C . PRO A 1 98 ? -4.810 14.646 16.733 1.00 64.06 98 PRO A C 1
ATOM 764 O O . PRO A 1 98 ? -5.469 15.293 17.545 1.00 64.06 98 PRO A O 1
ATOM 767 N N . ALA A 1 99 ? -3.694 15.133 16.180 1.00 58.72 99 ALA A N 1
ATOM 768 C CA . ALA A 1 99 ? -3.418 16.557 16.128 1.00 58.72 99 ALA A CA 1
ATOM 769 C C . ALA A 1 99 ? -4.687 17.202 15.572 1.00 58.72 99 ALA A C 1
ATOM 771 O O . ALA A 1 99 ? -5.176 16.798 14.516 1.00 58.72 99 ALA A O 1
ATOM 772 N N . THR A 1 100 ? -5.277 18.097 16.355 1.00 50.72 100 THR A N 1
ATOM 773 C CA . THR A 1 100 ? -6.619 18.645 16.181 1.00 50.72 100 THR A CA 1
ATOM 774 C C . THR A 1 100 ? -6.682 19.465 14.894 1.00 50.72 100 THR A C 1
ATOM 776 O O . THR A 1 100 ? -6.619 20.690 14.898 1.00 50.72 100 THR A O 1
ATOM 779 N N . VAL A 1 101 ? -6.783 18.792 13.750 1.00 50.97 101 VAL A N 1
ATOM 780 C CA . VAL A 1 101 ? -7.110 19.437 12.487 1.00 50.97 101 VAL A CA 1
ATOM 781 C C . VAL A 1 101 ? -8.607 19.680 12.550 1.00 50.97 101 VAL A C 1
ATOM 783 O O . VAL A 1 101 ? -9.411 18.804 12.232 1.00 50.97 101 VAL A O 1
ATOM 786 N N . SER A 1 102 ? -8.978 20.870 13.022 1.00 45.47 102 SER A N 1
ATOM 787 C CA . SER A 1 102 ? -10.324 21.417 12.884 1.00 45.47 102 SER A CA 1
ATOM 788 C C . SER A 1 102 ? -10.638 21.534 11.396 1.00 45.47 102 SER A C 1
ATOM 790 O O . SER A 1 102 ? -10.477 22.588 10.784 1.00 45.47 102 SER A O 1
ATOM 792 N N . VAL A 1 103 ? -11.062 20.428 10.784 1.00 56.69 103 VAL A N 1
ATOM 793 C CA . VAL A 1 103 ? -11.719 20.455 9.486 1.00 56.69 103 VAL A CA 1
ATOM 794 C C . VAL A 1 103 ? -13.019 21.197 9.737 1.00 56.69 103 VAL A C 1
ATOM 796 O O . VAL A 1 103 ? -13.975 20.639 10.278 1.00 56.69 103 VAL A O 1
ATOM 799 N N . LEU A 1 104 ? -13.021 22.489 9.409 1.00 50.03 104 LEU A N 1
ATOM 800 C CA . LEU A 1 104 ? -14.230 23.287 9.337 1.00 50.03 104 LEU A CA 1
ATOM 801 C C . LEU A 1 104 ? -15.182 22.533 8.418 1.00 50.03 104 LEU A C 1
ATOM 803 O O . LEU A 1 104 ? -15.017 22.489 7.200 1.00 50.03 104 LEU A O 1
ATOM 807 N N . ARG A 1 105 ? -16.149 21.868 9.047 1.00 50.66 105 ARG A N 1
ATOM 808 C CA . ARG A 1 105 ? -17.293 21.240 8.413 1.00 50.66 105 ARG A CA 1
ATOM 809 C C . ARG A 1 105 ? -17.950 22.330 7.577 1.00 50.66 105 ARG A C 1
ATOM 811 O O . ARG A 1 105 ? -18.683 23.156 8.116 1.00 50.66 105 ARG A O 1
ATOM 818 N N . ALA A 1 106 ? -17.651 22.358 6.279 1.00 49.88 106 ALA A N 1
ATOM 819 C CA . ALA A 1 106 ? -18.319 23.214 5.315 1.00 49.88 106 ALA A CA 1
ATOM 820 C C . ALA A 1 106 ? -19.776 22.753 5.242 1.00 49.88 106 ALA A C 1
ATOM 822 O O . ALA A 1 106 ? -20.168 21.903 4.441 1.00 49.88 106 ALA A O 1
ATOM 823 N N . SER A 1 107 ? -20.573 23.264 6.175 1.00 47.75 107 SER A N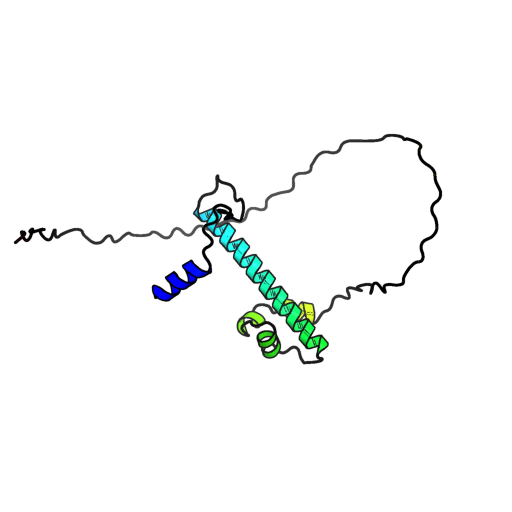 1
ATOM 824 C CA . SER A 1 107 ? -22.014 23.184 6.124 1.00 47.75 107 SER A CA 1
ATOM 825 C C . SER A 1 107 ? -22.408 23.913 4.848 1.00 47.75 107 SER A C 1
ATOM 827 O O . SER A 1 107 ? -22.193 25.118 4.725 1.00 47.75 107 SER A O 1
ATOM 829 N N . ARG A 1 108 ? -22.907 23.165 3.862 1.00 55.94 108 ARG A N 1
ATOM 830 C CA . ARG A 1 108 ? -23.499 23.708 2.641 1.00 55.94 108 ARG A CA 1
ATOM 831 C C . ARG A 1 108 ? -24.747 24.493 3.041 1.00 55.94 108 ARG A C 1
ATOM 833 O O . ARG A 1 108 ? -25.853 23.966 2.993 1.00 55.94 108 ARG A O 1
ATOM 840 N N . LYS A 1 109 ? -24.568 25.731 3.496 1.00 41.25 109 LYS A N 1
ATOM 841 C CA . LYS A 1 109 ? -25.654 26.692 3.643 1.00 41.25 109 LYS A CA 1
ATOM 842 C C . LYS A 1 109 ? -25.737 27.433 2.315 1.00 41.25 109 LYS A C 1
ATOM 844 O O . LYS A 1 109 ? -24.811 28.146 1.942 1.00 41.25 109 LYS A O 1
ATOM 849 N N . ALA A 1 110 ? -26.808 27.158 1.575 1.00 50.28 110 ALA A N 1
ATOM 850 C CA . ALA A 1 110 ? -27.155 27.858 0.350 1.00 50.28 110 ALA A CA 1
ATOM 851 C C . ALA A 1 110 ? -27.121 29.373 0.599 1.00 50.28 110 ALA A C 1
ATOM 853 O O . ALA A 1 110 ? -27.766 29.861 1.527 1.00 50.28 110 ALA A O 1
ATOM 854 N N . VAL A 1 111 ? -26.348 30.096 -0.211 1.00 49.38 111 VAL A N 1
ATOM 855 C CA . VAL A 1 111 ? -26.343 31.561 -0.231 1.00 49.38 111 VAL A CA 1
ATOM 856 C C . VAL A 1 111 ? -27.163 31.998 -1.448 1.00 49.38 111 VAL A C 1
ATOM 858 O O . VAL A 1 111 ? -26.883 31.519 -2.550 1.00 49.38 111 VAL A O 1
ATOM 861 N N . PRO A 1 112 ? -28.186 32.854 -1.276 1.00 44.25 112 PRO A N 1
ATOM 862 C CA . PRO A 1 112 ? -28.960 33.380 -2.385 1.00 44.25 112 PRO A CA 1
ATOM 863 C C . PRO A 1 112 ? -28.134 34.402 -3.172 1.00 44.25 112 PRO A C 1
ATOM 865 O O . PRO A 1 112 ? -27.427 35.233 -2.606 1.00 44.25 112 PRO A O 1
ATOM 868 N N . VAL A 1 113 ? -28.247 34.302 -4.493 1.00 47.81 113 VAL A N 1
ATOM 869 C CA . VAL A 1 113 ? -27.706 35.211 -5.510 1.00 47.81 113 VAL A CA 1
ATOM 870 C C . VAL A 1 113 ? -28.214 36.643 -5.281 1.00 47.81 113 VAL A C 1
ATOM 872 O O . VAL A 1 113 ? -29.430 36.836 -5.278 1.00 47.81 113 VAL A O 1
ATOM 875 N N . PRO A 1 114 ? -27.340 37.660 -5.168 1.00 50.25 114 PRO A N 1
ATOM 876 C CA . PRO A 1 114 ? -27.717 39.045 -5.425 1.00 50.25 114 PRO A CA 1
ATOM 877 C C . PRO A 1 114 ? -27.485 39.424 -6.906 1.00 50.25 114 PRO A C 1
ATOM 879 O O . PRO A 1 114 ? -26.613 38.850 -7.569 1.00 50.25 114 PRO A O 1
ATOM 882 N N . PRO A 1 115 ? -28.282 40.362 -7.454 1.00 44.78 115 PRO A N 1
ATOM 883 C CA . PRO A 1 115 ? -28.321 40.659 -8.880 1.00 44.78 115 PRO A CA 1
ATOM 884 C C . PRO A 1 115 ? -27.120 41.480 -9.359 1.00 44.78 115 PRO A C 1
ATOM 886 O O . PRO A 1 115 ? -26.501 42.242 -8.619 1.00 44.78 115 PRO A O 1
ATOM 889 N N . ARG A 1 116 ? -26.833 41.312 -10.652 1.00 44.28 116 ARG A N 1
ATOM 890 C CA . ARG A 1 116 ? -25.824 42.035 -11.427 1.00 44.28 116 ARG A CA 1
ATOM 891 C C . ARG A 1 116 ? -26.099 43.535 -11.464 1.00 44.28 116 ARG A C 1
ATOM 893 O O . ARG A 1 116 ? -27.234 43.927 -11.717 1.00 44.28 116 ARG A O 1
ATOM 900 N N . GLN A 1 117 ? -25.038 44.336 -11.373 1.00 42.03 117 GLN A N 1
ATOM 901 C CA . GLN A 1 117 ? -24.991 45.654 -12.002 1.00 42.03 117 GLN A CA 1
ATOM 902 C C . GLN A 1 117 ? -23.645 45.894 -12.691 1.00 42.03 117 GLN A C 1
ATOM 904 O O . GLN A 1 117 ? -22.582 45.542 -12.180 1.00 42.03 117 GLN A O 1
ATOM 909 N N . ASP A 1 118 ? -23.773 46.459 -13.889 1.00 44.78 118 ASP A N 1
ATOM 910 C CA . ASP A 1 118 ? -22.752 46.886 -14.836 1.00 44.78 118 ASP A CA 1
ATOM 911 C C . ASP A 1 118 ? -21.764 47.906 -14.265 1.00 44.78 118 ASP A C 1
ATOM 913 O O . ASP A 1 118 ? -22.174 48.910 -13.683 1.00 44.78 118 ASP A O 1
ATOM 917 N N . ARG A 1 119 ? -20.472 47.710 -14.570 1.00 37.72 119 ARG A N 1
ATOM 918 C CA . ARG A 1 119 ? -19.601 48.719 -15.211 1.00 37.72 119 ARG A CA 1
ATOM 919 C C . ARG A 1 119 ? -18.171 48.192 -15.400 1.00 37.72 119 ARG A C 1
ATOM 921 O O . ARG A 1 119 ? -17.493 47.829 -14.447 1.00 37.72 119 ARG A O 1
ATOM 928 N N . SER A 1 120 ? -17.700 48.228 -16.643 1.00 45.34 120 SER A N 1
ATOM 929 C CA . SER A 1 120 ? -16.280 48.304 -17.037 1.00 45.34 120 SER A CA 1
ATOM 930 C C . SER A 1 120 ? -15.920 49.766 -17.380 1.00 45.34 120 SER A C 1
ATOM 932 O O . SER A 1 120 ? -16.841 50.576 -17.499 1.00 45.34 120 SER A O 1
ATOM 934 N N . PRO A 1 121 ? -14.666 50.107 -17.748 1.00 53.97 121 PRO A N 1
ATOM 935 C CA . PRO A 1 121 ? -13.355 49.746 -17.183 1.00 53.97 121 PRO A CA 1
ATOM 936 C C . PRO A 1 121 ? -12.517 51.012 -16.843 1.00 53.97 121 PRO A C 1
ATOM 938 O O . PRO A 1 121 ? -12.759 52.084 -17.389 1.00 53.97 121 PRO A O 1
ATOM 941 N N . ALA A 1 122 ? -11.477 50.903 -16.009 1.00 34.12 122 ALA A N 1
ATOM 942 C CA . ALA A 1 122 ? -10.418 51.921 -15.934 1.00 34.12 122 ALA A CA 1
ATOM 943 C C . ALA A 1 122 ? -9.065 51.293 -15.548 1.00 34.12 122 ALA A C 1
ATOM 945 O O . ALA A 1 122 ? -8.965 50.531 -14.589 1.00 34.12 122 ALA A O 1
ATOM 946 N N . THR A 1 123 ? -8.050 51.602 -16.350 1.00 42.44 123 THR A N 1
ATOM 947 C CA . THR A 1 123 ? -6.643 51.154 -16.309 1.00 42.44 123 THR A CA 1
ATOM 948 C C . THR A 1 123 ? -5.771 52.153 -15.490 1.00 42.44 123 THR A C 1
ATOM 950 O O . THR A 1 123 ? -6.291 53.193 -15.094 1.00 42.44 123 THR A O 1
ATOM 953 N N . PRO A 1 124 ? -4.435 51.965 -15.359 1.00 63.84 124 PRO A N 1
ATOM 954 C CA . PRO A 1 124 ? -3.635 51.362 -14.271 1.00 63.84 124 PRO A CA 1
ATOM 955 C C . PRO A 1 124 ? -2.885 52.419 -13.388 1.00 63.84 124 PRO A C 1
ATOM 957 O O . PRO A 1 124 ? -3.213 53.600 -13.489 1.00 63.84 124 PRO A O 1
ATOM 960 N N . PRO A 1 125 ? -1.889 52.063 -12.527 1.00 47.41 125 PRO A N 1
ATOM 961 C CA . PRO A 1 125 ? -0.490 51.967 -13.000 1.00 47.41 125 PRO A CA 1
ATOM 962 C C . PRO A 1 125 ? 0.434 50.921 -12.309 1.00 47.41 125 PRO A C 1
ATOM 964 O O . PRO A 1 125 ? 0.332 50.626 -11.126 1.00 47.41 125 PRO A O 1
ATOM 967 N N . VAL A 1 126 ? 1.357 50.393 -13.127 1.00 43.25 126 VAL A N 1
ATOM 968 C CA . VAL A 1 126 ? 2.808 50.133 -12.935 1.00 43.25 126 VAL A CA 1
ATOM 969 C C . VAL A 1 126 ? 3.386 50.047 -11.506 1.00 43.25 126 VAL A C 1
ATOM 971 O O . VAL A 1 126 ? 3.356 51.030 -10.772 1.00 43.25 126 VAL A O 1
ATOM 974 N N . GLN A 1 127 ? 4.095 48.939 -11.213 1.00 38.94 127 GLN A N 1
ATOM 975 C CA . GLN A 1 127 ? 5.524 48.925 -10.813 1.00 38.94 127 GLN A CA 1
ATOM 976 C C . GLN A 1 127 ? 6.095 47.488 -10.710 1.00 38.94 127 GLN A C 1
ATOM 978 O O . GLN A 1 127 ? 5.542 46.635 -10.024 1.00 38.94 127 GLN A O 1
ATOM 983 N N . ALA A 1 128 ? 7.220 47.242 -11.393 1.00 41.72 128 ALA A N 1
ATOM 984 C CA . ALA A 1 128 ? 8.161 46.138 -11.146 1.00 41.72 128 ALA A CA 1
ATOM 985 C C . ALA A 1 128 ? 9.303 46.654 -10.239 1.00 41.72 128 ALA A C 1
ATOM 987 O O . ALA A 1 128 ? 9.549 47.863 -10.256 1.00 41.72 128 ALA A O 1
ATOM 988 N N . PRO A 1 129 ? 10.019 45.794 -9.480 1.00 48.28 129 PRO A N 1
ATOM 989 C CA . PRO A 1 129 ? 11.312 45.322 -10.002 1.00 48.28 129 PRO A CA 1
ATOM 990 C C . PRO A 1 129 ? 11.775 43.908 -9.558 1.00 48.28 129 PRO A C 1
ATOM 992 O O . PRO A 1 129 ? 11.483 43.426 -8.472 1.00 48.28 129 PRO A O 1
ATOM 995 N N . VAL A 1 130 ? 12.534 43.285 -10.467 1.00 43.47 130 VAL A N 1
ATOM 996 C CA . VAL A 1 130 ? 13.769 42.473 -10.326 1.00 43.47 130 VAL A CA 1
ATOM 997 C C . VAL A 1 130 ? 14.174 41.924 -8.939 1.00 43.47 130 VAL A C 1
ATOM 999 O O . VAL A 1 130 ? 14.411 42.679 -8.003 1.00 43.47 130 VAL A O 1
ATOM 1002 N N . GLY A 1 131 ? 14.465 40.613 -8.891 1.00 38.03 131 GLY A N 1
ATOM 1003 C CA . GLY A 1 131 ? 15.294 39.957 -7.866 1.00 38.03 131 GLY A CA 1
ATOM 1004 C C . GLY A 1 131 ? 15.643 38.505 -8.238 1.00 38.03 131 GLY A C 1
ATOM 1005 O O . GLY A 1 131 ? 14.754 37.697 -8.477 1.00 38.03 131 GLY A O 1
ATOM 1006 N N . GLN A 1 132 ? 16.939 38.209 -8.341 1.00 49.72 132 GLN A N 1
ATOM 1007 C CA . GLN A 1 132 ? 17.580 36.973 -8.826 1.00 49.72 132 GLN A CA 1
ATOM 1008 C C . GLN A 1 132 ? 17.687 35.842 -7.757 1.00 49.72 132 GLN A C 1
ATOM 1010 O O . GLN A 1 132 ? 17.281 36.061 -6.617 1.00 49.72 132 GLN A O 1
ATOM 1015 N N . PRO A 1 133 ? 18.189 34.629 -8.111 1.00 49.69 133 PRO A N 1
ATOM 1016 C CA . PRO A 1 133 ? 18.042 33.390 -7.335 1.00 49.69 133 PRO A CA 1
ATOM 1017 C C . PRO A 1 133 ? 19.112 33.219 -6.245 1.00 49.69 133 PRO A C 1
ATOM 1019 O O . PRO A 1 133 ? 20.192 33.798 -6.329 1.00 49.69 133 PRO A O 1
ATOM 1022 N N . ALA A 1 134 ? 18.831 32.371 -5.251 1.00 44.31 134 ALA A N 1
ATOM 1023 C CA . ALA A 1 134 ? 19.805 31.948 -4.248 1.00 44.31 134 ALA A CA 1
ATOM 1024 C C . ALA A 1 134 ? 19.977 30.422 -4.269 1.00 44.31 134 ALA A C 1
ATOM 1026 O O . ALA A 1 134 ? 19.041 29.665 -4.004 1.00 44.31 134 ALA A O 1
ATOM 1027 N N . ASP A 1 135 ? 21.203 30.016 -4.594 1.00 44.50 135 ASP A N 1
ATOM 1028 C CA . ASP A 1 135 ? 21.761 28.676 -4.460 1.00 44.50 135 ASP A CA 1
ATOM 1029 C C . ASP A 1 135 ? 21.708 28.160 -3.015 1.00 44.50 135 ASP A C 1
ATOM 1031 O O . ASP A 1 135 ? 21.928 28.896 -2.051 1.00 44.50 135 ASP A O 1
ATOM 1035 N N . GLY A 1 136 ? 21.473 26.853 -2.865 1.00 43.00 136 GLY A N 1
ATOM 1036 C CA . GLY A 1 136 ? 21.298 26.208 -1.566 1.00 43.00 136 GLY A CA 1
ATOM 1037 C C . GLY A 1 136 ? 21.704 24.734 -1.536 1.00 43.00 136 GLY A C 1
ATOM 1038 O O . GLY A 1 136 ? 20.860 23.865 -1.375 1.00 43.00 136 GLY A O 1
ATOM 1039 N N . ARG A 1 137 ? 23.017 24.491 -1.632 1.00 44.78 137 ARG A N 1
ATOM 1040 C CA . ARG A 1 137 ? 23.793 23.517 -0.832 1.00 44.78 137 ARG A CA 1
ATOM 1041 C C . ARG A 1 137 ? 23.382 22.029 -0.867 1.00 44.78 137 ARG A C 1
ATOM 1043 O O . ARG A 1 137 ? 22.569 21.554 -0.080 1.00 44.78 137 ARG A O 1
ATOM 1050 N N . ALA A 1 138 ? 24.099 21.260 -1.688 1.00 45.97 138 ALA A N 1
ATOM 1051 C CA . ALA A 1 138 ? 24.151 19.7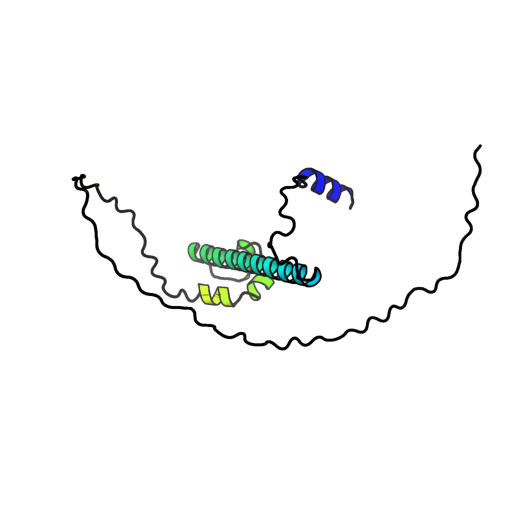99 -1.632 1.00 45.97 138 ALA A CA 1
ATOM 1052 C C . ALA A 1 138 ? 24.935 19.310 -0.394 1.00 45.97 138 ALA A C 1
ATOM 1054 O O . ALA A 1 138 ? 26.056 19.754 -0.146 1.00 45.97 138 ALA A O 1
ATOM 1055 N N . SER A 1 139 ? 24.354 18.378 0.369 1.00 58.69 139 SER A N 1
ATOM 1056 C CA . SER A 1 139 ? 25.045 17.629 1.427 1.00 58.69 139 SER A CA 1
ATOM 1057 C C . SER A 1 139 ? 25.502 16.281 0.868 1.00 58.69 139 SER A C 1
ATOM 1059 O O . SER A 1 139 ? 24.686 15.492 0.389 1.00 58.69 139 SER A O 1
ATOM 1061 N N . GLY A 1 140 ? 26.816 16.051 0.883 1.00 52.38 140 GLY A N 1
ATOM 1062 C CA . GLY A 1 140 ? 27.452 14.828 0.407 1.00 52.38 140 GLY A CA 1
ATOM 1063 C C . GLY A 1 140 ? 27.184 13.646 1.335 1.00 52.38 140 GLY A C 1
ATOM 1064 O O . GLY A 1 140 ? 27.447 13.711 2.534 1.00 52.38 140 GLY A O 1
ATOM 1065 N N . VAL A 1 141 ? 26.696 12.545 0.765 1.00 52.97 141 VAL A N 1
ATOM 1066 C CA . VAL A 1 141 ? 26.578 11.252 1.446 1.00 52.97 141 VAL A CA 1
ATOM 1067 C C . VAL A 1 141 ? 27.644 10.326 0.870 1.00 52.97 141 VAL A C 1
ATOM 1069 O O . VAL A 1 141 ? 27.642 10.022 -0.323 1.00 52.97 141 VAL A O 1
ATOM 1072 N N . GLN A 1 142 ? 28.577 9.904 1.722 1.00 56.78 142 GLN A N 1
ATOM 1073 C CA . GLN A 1 142 ? 29.629 8.948 1.385 1.00 56.78 142 GLN A CA 1
ATOM 1074 C C . GLN A 1 142 ? 28.999 7.603 0.999 1.00 56.78 142 GLN A C 1
ATOM 1076 O O . GLN A 1 142 ? 28.415 6.910 1.830 1.00 56.78 142 GLN A O 1
ATOM 1081 N N . SER A 1 143 ? 29.102 7.244 -0.279 1.00 53.66 143 SER A N 1
ATOM 1082 C CA . SER A 1 143 ? 28.675 5.940 -0.784 1.00 53.66 143 SER A CA 1
ATOM 1083 C C . SER A 1 143 ? 29.839 4.960 -0.648 1.00 53.66 143 SER A C 1
ATOM 1085 O O . SER A 1 143 ? 30.768 4.979 -1.451 1.00 53.66 143 SER A O 1
ATOM 1087 N N . GLY A 1 144 ? 29.809 4.127 0.394 1.00 53.00 144 GLY A N 1
ATOM 1088 C CA . GLY A 1 144 ? 30.734 3.006 0.556 1.00 53.00 144 GLY A CA 1
ATOM 1089 C C . GLY A 1 144 ? 30.452 1.932 -0.494 1.00 53.00 144 GLY A C 1
ATOM 1090 O O . GLY A 1 144 ? 29.480 1.187 -0.384 1.00 53.00 144 GLY A O 1
ATOM 1091 N N . VAL A 1 145 ? 31.283 1.873 -1.532 1.00 57.41 145 VAL A N 1
ATOM 1092 C CA . VAL A 1 145 ? 31.269 0.803 -2.534 1.00 57.41 145 VAL A CA 1
ATOM 1093 C C . VAL A 1 145 ? 32.095 -0.357 -1.981 1.00 57.41 145 VAL A C 1
ATOM 1095 O O . VAL A 1 145 ? 33.316 -0.268 -1.900 1.00 57.41 145 VAL A O 1
ATOM 1098 N N . HIS A 1 146 ? 31.445 -1.452 -1.590 1.00 56.41 146 HIS A N 1
ATOM 1099 C CA . HIS A 1 146 ? 32.148 -2.706 -1.328 1.00 56.41 146 HIS A CA 1
ATOM 1100 C C . HIS A 1 146 ? 32.346 -3.443 -2.656 1.00 56.41 146 HIS A C 1
ATOM 1102 O O . HIS A 1 146 ? 31.385 -3.890 -3.282 1.00 56.41 146 HIS A O 1
ATOM 1108 N N . GLN A 1 147 ? 33.599 -3.532 -3.102 1.00 55.94 147 GLN A N 1
ATOM 1109 C CA . GLN A 1 147 ? 33.998 -4.286 -4.286 1.00 55.94 147 GLN A CA 1
ATOM 1110 C C . GLN A 1 147 ? 33.917 -5.785 -3.972 1.00 55.94 147 GLN A C 1
ATOM 1112 O O . GLN A 1 147 ? 34.694 -6.306 -3.177 1.00 55.94 147 GLN A O 1
ATOM 1117 N N . ILE A 1 148 ? 32.962 -6.482 -4.586 1.00 58.94 148 ILE A N 1
ATOM 1118 C CA . ILE A 1 148 ? 32.884 -7.943 -4.537 1.00 58.94 148 ILE A CA 1
ATOM 1119 C C . ILE A 1 148 ? 33.645 -8.451 -5.760 1.00 58.94 148 ILE A C 1
ATOM 1121 O O . ILE A 1 148 ? 33.229 -8.216 -6.894 1.00 58.94 148 ILE A O 1
ATOM 1125 N N . SER A 1 149 ? 34.789 -9.095 -5.538 1.00 57.75 149 SER A N 1
ATOM 1126 C CA . SER A 1 149 ? 35.572 -9.710 -6.609 1.00 57.75 149 SER A CA 1
ATOM 1127 C C . SER A 1 149 ? 34.836 -10.959 -7.098 1.00 57.75 149 SER A C 1
ATOM 1129 O O . SER A 1 149 ? 34.787 -11.972 -6.401 1.00 57.75 149 SER A O 1
ATOM 1131 N N . ALA A 1 150 ? 34.199 -10.880 -8.266 1.00 53.16 150 ALA A N 1
ATOM 1132 C CA . ALA A 1 150 ? 33.635 -12.048 -8.924 1.00 53.16 150 ALA A CA 1
ATOM 1133 C C . ALA A 1 150 ? 34.777 -12.797 -9.618 1.00 53.16 150 ALA A C 1
ATOM 1135 O O . ALA A 1 150 ? 35.275 -12.352 -10.648 1.00 53.16 150 ALA A O 1
ATOM 1136 N N . VAL A 1 151 ? 35.203 -13.921 -9.043 1.00 61.91 151 VAL A N 1
ATOM 1137 C CA . VAL A 1 151 ? 36.015 -14.919 -9.747 1.00 61.91 151 VAL A CA 1
ATOM 1138 C C . VAL A 1 151 ? 35.073 -15.677 -10.687 1.00 61.91 151 VAL A C 1
ATOM 1140 O O . VAL A 1 151 ? 34.194 -16.385 -10.192 1.00 61.91 151 VAL A O 1
ATOM 1143 N N . PRO A 1 152 ? 35.201 -15.570 -12.021 1.00 54.03 152 PRO A N 1
ATOM 1144 C CA . PRO A 1 152 ? 34.513 -16.487 -12.907 1.00 54.03 152 PRO A CA 1
ATOM 1145 C C . PRO A 1 152 ? 35.291 -17.805 -12.896 1.00 54.03 152 PRO A C 1
ATOM 1147 O O . PRO A 1 152 ? 36.282 -17.962 -13.605 1.00 54.03 152 PRO A O 1
ATOM 1150 N N . GLN A 1 153 ? 34.850 -18.778 -12.097 1.00 53.97 153 GLN A N 1
ATOM 1151 C CA . GLN A 1 153 ? 35.119 -20.171 -12.447 1.00 53.97 153 GLN A CA 1
ATOM 1152 C C . GLN A 1 153 ? 34.263 -20.488 -13.675 1.00 53.97 153 GLN A C 1
ATOM 1154 O O . GLN A 1 153 ? 33.109 -20.896 -13.570 1.00 53.97 153 GLN A O 1
ATOM 1159 N N . GLY A 1 154 ? 34.820 -20.201 -14.851 1.00 51.41 154 GLY A N 1
ATOM 1160 C CA . GLY A 1 154 ? 34.297 -20.726 -16.101 1.00 51.41 154 GLY A CA 1
ATOM 1161 C C . GLY A 1 154 ? 34.430 -22.254 -16.109 1.00 51.41 154 GLY A C 1
ATOM 1162 O O . GLY A 1 154 ? 35.415 -22.779 -15.578 1.00 51.41 154 GLY A O 1
ATOM 1163 N N . PRO A 1 155 ? 33.463 -22.986 -16.682 1.00 54.06 155 PRO A N 1
ATOM 1164 C CA . PRO A 1 155 ? 33.638 -24.404 -16.947 1.00 54.06 155 PRO A CA 1
ATOM 1165 C C . PRO A 1 155 ? 34.758 -24.578 -17.979 1.00 54.06 155 PRO A C 1
ATOM 1167 O O . PRO A 1 155 ? 34.788 -23.894 -19.002 1.00 54.06 155 PRO A O 1
ATOM 1170 N N . GLN A 1 156 ? 35.694 -25.476 -17.677 1.00 52.09 156 GLN A N 1
ATOM 1171 C CA . GLN A 1 156 ? 36.744 -25.906 -18.595 1.00 52.09 156 GLN A CA 1
ATOM 1172 C C . GLN A 1 156 ? 36.098 -26.424 -19.885 1.00 52.09 156 GLN A C 1
ATOM 1174 O O . GLN A 1 156 ? 35.235 -27.300 -19.850 1.00 52.09 156 GLN A O 1
ATOM 1179 N N . ALA A 1 157 ? 36.502 -25.848 -21.014 1.00 50.72 157 ALA A N 1
ATOM 1180 C CA . ALA A 1 157 ? 36.160 -26.343 -22.334 1.00 50.72 157 ALA A CA 1
ATOM 1181 C C . ALA A 1 157 ? 36.940 -27.634 -22.613 1.00 50.72 157 ALA A C 1
ATOM 1183 O O . ALA A 1 157 ? 38.150 -27.682 -22.404 1.00 50.72 157 ALA A O 1
ATOM 1184 N N . GLY A 1 158 ? 36.254 -28.647 -23.137 1.00 47.78 158 GLY A N 1
ATOM 1185 C CA . GLY A 1 158 ? 36.892 -29.821 -23.719 1.00 47.78 158 GLY A CA 1
ATOM 1186 C C . GLY A 1 158 ? 35.936 -30.998 -23.813 1.00 47.78 158 GLY A C 1
ATOM 1187 O O . GLY A 1 158 ? 35.744 -31.675 -22.815 1.00 47.78 158 GLY A O 1
ATOM 1188 N N . GLU A 1 159 ? 35.318 -31.166 -24.986 1.00 51.44 159 GLU A N 1
ATOM 1189 C CA . GLU A 1 159 ? 34.993 -32.432 -25.681 1.00 51.44 159 GLU A CA 1
ATOM 1190 C C . GLU A 1 159 ? 33.959 -32.108 -26.789 1.00 51.44 159 GLU A C 1
ATOM 1192 O O . GLU A 1 159 ? 32.787 -31.861 -26.489 1.00 51.44 159 GLU A O 1
ATOM 1197 N N . PRO A 1 160 ? 34.359 -32.033 -28.073 1.00 47.53 160 PRO A N 1
ATOM 1198 C CA . PRO A 1 160 ? 33.417 -31.926 -29.181 1.00 47.53 160 PRO A CA 1
ATOM 1199 C C . PRO A 1 160 ? 32.846 -33.315 -29.500 1.00 47.53 160 PRO A C 1
ATOM 1201 O O . PRO A 1 160 ? 33.547 -34.173 -30.039 1.00 47.53 160 PRO A O 1
ATOM 1204 N N . LEU A 1 161 ? 31.566 -33.546 -29.188 1.00 47.06 161 LEU A N 1
ATOM 1205 C CA . LEU A 1 161 ? 30.851 -34.717 -29.697 1.00 47.06 161 LEU A CA 1
ATOM 1206 C C . LEU A 1 161 ? 30.473 -34.475 -31.163 1.00 47.06 161 LEU A C 1
ATOM 1208 O O . LEU A 1 161 ? 29.847 -33.474 -31.503 1.00 47.06 161 LEU A O 1
ATOM 1212 N N . LYS A 1 162 ? 30.912 -35.406 -32.006 1.00 46.19 162 LYS A N 1
ATOM 1213 C CA . LYS A 1 162 ? 30.741 -35.456 -33.458 1.00 46.19 162 LYS A CA 1
ATOM 1214 C C . LYS A 1 162 ? 29.262 -35.375 -33.853 1.00 46.19 162 LYS A C 1
ATOM 1216 O O . LYS A 1 162 ? 28.452 -36.158 -33.364 1.00 46.19 162 LYS A O 1
ATOM 1221 N N . GLU A 1 163 ? 28.952 -34.463 -34.770 1.00 49.56 163 GLU A N 1
ATOM 1222 C CA . GLU A 1 163 ? 27.808 -34.587 -35.671 1.00 49.56 163 GLU A CA 1
ATOM 1223 C C . GLU A 1 163 ? 28.148 -35.680 -36.687 1.00 49.56 163 GLU A C 1
ATOM 1225 O O . GLU A 1 163 ? 29.079 -35.517 -37.470 1.00 49.56 163 GLU A O 1
ATOM 1230 N N . GLU A 1 164 ? 27.412 -36.786 -36.671 1.00 55.81 164 GLU A N 1
ATOM 1231 C CA . GLU A 1 164 ? 27.290 -37.650 -37.841 1.00 55.81 164 GLU A CA 1
ATOM 1232 C C . GLU A 1 164 ? 25.810 -37.651 -38.225 1.00 55.81 164 GLU A C 1
ATOM 1234 O O . GLU A 1 164 ? 24.904 -37.767 -37.398 1.00 55.81 164 GLU A O 1
ATOM 1239 N N . HIS A 1 165 ? 25.631 -37.369 -39.500 1.00 49.16 165 HIS A N 1
ATOM 1240 C CA . HIS A 1 165 ? 24.424 -37.093 -40.240 1.00 49.16 165 HIS A CA 1
ATOM 1241 C C . HIS A 1 165 ? 23.771 -38.431 -40.594 1.00 49.16 165 HIS A C 1
ATOM 1243 O O . HIS A 1 165 ? 24.369 -39.197 -41.344 1.00 49.16 165 HIS A O 1
ATOM 1249 N N . ASP A 1 166 ? 22.582 -38.725 -40.065 1.00 56.75 166 ASP A N 1
ATOM 1250 C CA . ASP A 1 166 ? 21.805 -39.870 -40.544 1.00 56.75 166 ASP A CA 1
ATOM 1251 C C . ASP A 1 166 ? 20.988 -39.455 -41.769 1.00 56.75 166 ASP A C 1
ATOM 1253 O O . ASP A 1 166 ? 20.178 -38.522 -41.745 1.00 56.75 166 ASP A O 1
ATOM 1257 N N . ASP A 1 167 ? 21.322 -40.149 -42.848 1.00 55.22 167 ASP A N 1
ATOM 1258 C CA . ASP A 1 167 ? 20.887 -39.985 -44.219 1.00 55.22 167 ASP A CA 1
ATOM 1259 C C . ASP A 1 167 ? 19.394 -40.314 -44.391 1.00 55.22 167 ASP A C 1
ATOM 1261 O O . ASP A 1 167 ? 18.746 -40.986 -43.586 1.00 55.22 167 ASP A O 1
ATOM 1265 N N . CYS A 1 168 ? 18.846 -39.791 -45.474 1.00 40.69 168 CYS A N 1
ATOM 1266 C CA . CYS A 1 168 ? 17.451 -39.835 -45.851 1.00 40.69 168 CYS A CA 1
ATOM 1267 C C . CYS A 1 168 ? 17.185 -41.125 -46.638 1.00 40.69 168 CYS A C 1
ATOM 1269 O O . CYS A 1 168 ? 17.758 -41.288 -47.713 1.00 40.69 168 CYS A O 1
ATOM 1271 N N . SER A 1 169 ? 16.291 -42.004 -46.167 1.00 53.41 169 SER A N 1
ATOM 1272 C CA . SER A 1 169 ? 15.457 -42.910 -46.993 1.00 53.41 169 SER A CA 1
ATOM 1273 C C . SER A 1 169 ? 14.402 -43.629 -46.159 1.00 53.41 169 SER A C 1
ATOM 1275 O O . SER A 1 169 ? 14.771 -44.239 -45.133 1.00 53.41 169 SER A O 1
#

Sequence (169 aa):
TVKSVGRWTWDRYTGDRRCHRGAMQLDGSLSLTERQSLAAKRTNELRHKATESKIRAACRQLQDQGKALVRSAIATLAGVSVRTVASYTHILTEVLQPATVSVLRASRKAVPVPPRQDRSPATPPVQAPVGQPADGRASGVQSGVHQISAVPQGPQAGEPLKEEHDDCS

Secondary structure (DSSP, 8-state):
-HHHHHHHHHHH----TTS-TTTT---TTS-HHHHHHHHHHHHHHHHHHHHHHHHHHHHHHHHHTT----HHHHHHHHTS-HHHHHHTHHHHHHHHS------------PPPPPPP---------------------PPP-------------PPPP--------PPP-

pLDDT: mean 71.49, std 20.85, range [34.12, 96.69]

Foldseek 3Di:
DVVVVVVCCVVPPPVDPPPPPLPPPDDPPDDPVVSVVVVVVVVVVVVVVLLLVLLLVLLVVCVVVVHDPDLVSSCVSSVHDSVSSVVPVVSVVCSVDPPPPPPPPPPPDDDDDDDDDDDDDDDDDDDDDDDDDDDDDDDDDDDDDDDDDDDPPDPDDDDDDDDDDDDDD

Radius of gyration: 31.32 Å; chains: 1; bounding box: 66×95×67 Å